Protein AF-G5JDH3-F1 (afdb_monomer)

Secondary structure (DSSP, 8-state):
-HHHHHHHH-TT--HHHHHHHHHHHTT-SS-S--S----HHHHHHHH-TT-HHHHHH-GGGTT--GGGGG-GGG--HHHHHHTT--BTTTBPPPSS-HHHHHHHHHHHHHHH--

Structure (mmCIF, N/CA/C/O backbone):
data_AF-G5JDH3-F1
#
_entry.id   AF-G5JDH3-F1
#
loop_
_atom_site.group_PDB
_atom_site.id
_atom_site.type_symbol
_atom_site.label_atom_id
_atom_site.label_alt_id
_atom_site.label_comp_id
_atom_site.label_asym_id
_atom_site.label_entity_id
_atom_site.label_seq_id
_atom_site.pdbx_PDB_ins_code
_atom_site.Cartn_x
_atom_site.Cartn_y
_atom_site.Cartn_z
_atom_site.occupancy
_atom_site.B_iso_or_equiv
_atom_site.auth_seq_id
_atom_site.auth_comp_id
_atom_site.auth_asym_id
_atom_site.auth_atom_id
_atom_site.pdbx_PDB_model_num
ATOM 1 N N . MET A 1 1 ? 0.335 -8.032 -15.984 1.00 94.44 1 MET A N 1
ATOM 2 C CA . MET A 1 1 ? -0.549 -8.143 -14.793 1.00 94.44 1 MET A CA 1
ATOM 3 C C . MET A 1 1 ? -0.992 -6.792 -14.225 1.00 94.44 1 MET A C 1
ATOM 5 O O . MET A 1 1 ? -2.121 -6.415 -14.478 1.00 94.44 1 MET A O 1
ATOM 9 N N . GLY A 1 2 ? -0.169 -6.051 -13.462 1.00 97.31 2 GLY A N 1
ATOM 10 C CA . GLY A 1 2 ? -0.617 -4.785 -12.840 1.00 97.31 2 GLY A CA 1
ATOM 11 C C . GLY A 1 2 ? -1.018 -3.706 -13.856 1.00 97.31 2 GLY A C 1
ATOM 12 O O . GLY A 1 2 ? -2.108 -3.147 -13.763 1.00 97.31 2 GLY A O 1
ATOM 13 N N . ALA A 1 3 ? -0.174 -3.493 -14.871 1.00 97.62 3 ALA A N 1
ATOM 14 C CA . ALA A 1 3 ? -0.443 -2.564 -15.971 1.00 97.62 3 ALA A CA 1
ATOM 15 C C . ALA A 1 3 ? -1.707 -2.921 -16.770 1.00 97.62 3 ALA A C 1
ATOM 17 O O . ALA A 1 3 ? -2.523 -2.042 -17.027 1.00 97.62 3 ALA A O 1
ATOM 18 N N . GLU A 1 4 ? -1.898 -4.202 -17.092 1.00 98.25 4 GLU A N 1
ATOM 19 C CA . GLU A 1 4 ? -3.091 -4.713 -17.789 1.00 98.25 4 GLU A CA 1
ATOM 20 C C . GLU A 1 4 ? -4.373 -4.542 -16.960 1.00 98.25 4 GLU A C 1
ATOM 22 O O . GLU A 1 4 ? -5.431 -4.231 -17.498 1.00 98.25 4 GLU A O 1
ATOM 27 N N . TRP A 1 5 ? -4.298 -4.717 -15.636 1.00 98.50 5 TRP A N 1
ATOM 28 C CA . TRP A 1 5 ? -5.455 -4.491 -14.769 1.00 98.50 5 TRP A CA 1
ATOM 29 C C . TRP A 1 5 ? -5.896 -3.026 -14.807 1.00 98.50 5 TRP A C 1
ATOM 31 O O . TRP A 1 5 ? -7.086 -2.739 -14.927 1.00 98.50 5 TRP A O 1
ATOM 41 N N . PHE A 1 6 ? -4.933 -2.102 -14.767 1.00 98.38 6 PHE A N 1
ATOM 42 C CA . PHE A 1 6 ? -5.196 -0.669 -14.895 1.00 98.38 6 PHE A CA 1
ATOM 43 C C . PHE A 1 6 ? -5.769 -0.331 -16.273 1.00 98.38 6 PHE A C 1
ATOM 45 O O . PHE A 1 6 ? -6.758 0.386 -16.348 1.00 98.38 6 PHE A O 1
ATOM 52 N N . GLU A 1 7 ? -5.227 -0.919 -17.340 1.00 98.12 7 GLU A N 1
ATOM 53 C CA . GLU A 1 7 ? -5.778 -0.806 -18.696 1.00 98.12 7 GLU A CA 1
ATOM 54 C C . GLU A 1 7 ? -7.245 -1.241 -18.791 1.00 98.12 7 GLU A C 1
ATOM 56 O O . GLU A 1 7 ? -8.026 -0.614 -19.498 1.00 98.12 7 GLU A O 1
ATOM 61 N N . SER A 1 8 ? -7.648 -2.267 -18.039 1.00 98.19 8 SER A N 1
ATOM 62 C CA . SER A 1 8 ? -9.027 -2.766 -18.076 1.00 98.19 8 SER A CA 1
ATOM 63 C C . SER A 1 8 ? -10.047 -1.933 -17.287 1.00 98.19 8 SER A C 1
ATOM 65 O O . SER A 1 8 ? -11.243 -2.042 -17.554 1.00 98.19 8 SER A O 1
ATOM 67 N N . LEU A 1 9 ? -9.608 -1.144 -16.297 1.00 98.38 9 LEU A N 1
ATOM 68 C CA . LEU A 1 9 ? -10.506 -0.496 -15.328 1.00 98.38 9 LEU A CA 1
ATOM 69 C C . LEU A 1 9 ? -10.430 1.029 -15.297 1.00 98.38 9 LEU A C 1
ATOM 71 O O . LEU A 1 9 ? -11.387 1.667 -14.854 1.00 98.38 9 LEU A O 1
ATOM 75 N N . LEU A 1 10 ? -9.303 1.619 -15.688 1.00 98.31 10 LEU A N 1
ATOM 76 C CA . LEU A 1 10 ? -9.137 3.064 -15.639 1.00 98.31 10 LEU A CA 1
ATOM 77 C C . LEU A 1 10 ? -9.948 3.734 -16.747 1.00 98.31 10 LEU A C 1
ATOM 79 O O . LEU A 1 10 ? -9.745 3.478 -17.931 1.00 98.31 10 LEU A O 1
ATOM 83 N N . ILE A 1 11 ? -10.834 4.649 -16.352 1.00 98.44 11 ILE A N 1
ATOM 84 C CA . ILE A 1 11 ? -11.572 5.499 -17.296 1.00 98.44 11 ILE A CA 1
ATOM 85 C C . ILE A 1 11 ? -10.643 6.460 -18.055 1.00 98.44 11 ILE A C 1
ATOM 87 O O . ILE A 1 11 ? -10.968 6.898 -19.153 1.00 98.44 11 ILE A O 1
ATOM 91 N N . ASP A 1 12 ? -9.490 6.777 -17.468 1.00 98.31 12 ASP A N 1
ATOM 92 C CA . ASP A 1 12 ? -8.450 7.659 -17.994 1.00 98.31 12 ASP A CA 1
ATOM 93 C C . ASP A 1 12 ? -7.249 6.883 -18.553 1.00 98.31 12 ASP A C 1
ATOM 95 O O . ASP A 1 12 ? -6.148 7.428 -18.644 1.00 98.31 12 ASP A O 1
ATOM 99 N N . TYR A 1 13 ? -7.440 5.612 -18.928 1.00 98.31 13 TYR A N 1
ATOM 100 C CA . TYR A 1 13 ? -6.371 4.817 -19.517 1.00 98.31 13 TYR A CA 1
ATOM 101 C C . TYR A 1 13 ? -5.769 5.508 -20.748 1.00 98.31 13 TYR A C 1
ATOM 103 O O . TYR A 1 13 ? -6.432 5.752 -21.756 1.00 98.31 13 TYR A O 1
ATOM 111 N N . ASP A 1 14 ? -4.463 5.738 -20.662 1.00 98.50 14 ASP A N 1
ATOM 112 C CA . ASP A 1 14 ? -3.596 6.094 -21.772 1.00 98.50 14 ASP A CA 1
ATOM 113 C C . ASP A 1 14 ? -2.422 5.111 -21.795 1.00 98.50 14 ASP A C 1
ATOM 115 O O . ASP A 1 14 ? -1.747 4.904 -20.782 1.00 98.50 14 ASP A O 1
ATOM 119 N N . VAL A 1 15 ? -2.173 4.496 -22.953 1.00 98.06 15 VAL A N 1
ATOM 120 C CA . VAL A 1 15 ? -1.176 3.425 -23.106 1.00 98.06 15 VAL A CA 1
ATOM 121 C C . VAL A 1 15 ? 0.224 3.877 -22.683 1.00 98.06 15 VAL A C 1
ATOM 123 O O . VAL A 1 15 ? 0.908 3.178 -21.932 1.00 98.06 15 VAL A O 1
ATOM 126 N N . CYS A 1 16 ? 0.643 5.071 -23.101 1.00 97.88 16 CYS A N 1
ATOM 127 C CA . CYS A 1 16 ? 1.977 5.592 -22.825 1.00 97.88 16 CYS A CA 1
ATOM 128 C C . CYS A 1 16 ? 2.131 5.944 -21.344 1.00 97.88 16 CYS A C 1
ATOM 130 O O . CYS A 1 16 ? 3.118 5.571 -20.708 1.00 97.88 16 CYS A O 1
ATOM 132 N N . SER A 1 17 ? 1.134 6.622 -20.783 1.00 97.56 17 SER A N 1
ATOM 133 C CA . SER A 1 17 ? 1.120 7.059 -19.392 1.00 97.56 17 SER A CA 1
ATOM 134 C C . SER A 1 17 ? 1.042 5.870 -18.436 1.00 97.56 17 SER A C 1
ATOM 136 O O . SER A 1 17 ? 1.787 5.830 -17.457 1.00 97.56 17 SER A O 1
ATOM 138 N N . ASN A 1 18 ? 0.204 4.869 -18.719 1.00 97.94 18 ASN A N 1
ATOM 139 C CA . ASN A 1 18 ? 0.078 3.676 -17.887 1.00 97.94 18 ASN A CA 1
ATOM 140 C C . ASN A 1 18 ? 1.377 2.859 -17.905 1.00 97.94 18 ASN A C 1
ATOM 142 O O . ASN A 1 18 ? 2.045 2.731 -16.877 1.00 97.94 18 ASN A O 1
ATOM 146 N N . TYR A 1 19 ? 1.790 2.350 -19.069 1.00 97.00 19 TYR A N 1
ATOM 147 C CA . TYR A 1 19 ? 2.961 1.472 -19.149 1.00 97.00 19 TYR A CA 1
ATOM 148 C C . TYR A 1 19 ? 4.267 2.206 -18.812 1.00 97.00 19 TYR A C 1
ATOM 150 O O . TYR A 1 19 ? 5.152 1.623 -18.184 1.00 97.00 19 TYR A O 1
ATOM 158 N N . GLY A 1 20 ? 4.371 3.501 -19.132 1.00 95.50 20 GLY A N 1
ATOM 159 C CA . GLY A 1 20 ? 5.490 4.347 -18.716 1.00 95.50 20 GLY A CA 1
ATOM 160 C C . GLY A 1 20 ? 5.621 4.450 -17.192 1.00 95.50 20 GLY A C 1
ATOM 161 O O . GLY A 1 20 ? 6.699 4.193 -16.652 1.00 95.50 20 GLY A O 1
ATOM 162 N N . ASN A 1 21 ? 4.528 4.747 -16.479 1.00 95.19 21 ASN A N 1
ATOM 163 C CA . ASN A 1 21 ? 4.534 4.828 -15.012 1.00 95.19 21 ASN A CA 1
ATOM 164 C C . ASN A 1 21 ? 4.750 3.465 -14.334 1.00 95.19 21 ASN A C 1
ATOM 166 O O . ASN A 1 21 ? 5.388 3.393 -13.278 1.00 95.19 21 ASN A O 1
ATOM 170 N N . TRP A 1 22 ? 4.262 2.375 -14.932 1.00 95.94 22 TRP A N 1
ATOM 171 C CA . TRP A 1 22 ? 4.532 1.022 -14.440 1.00 95.94 22 TRP A CA 1
ATOM 172 C C . TRP A 1 22 ? 6.011 0.641 -14.584 1.00 95.94 22 TRP A C 1
ATOM 174 O O . TRP A 1 22 ? 6.585 0.127 -13.625 1.00 95.94 22 TRP A O 1
ATOM 184 N N . ASN A 1 23 ? 6.658 0.969 -15.710 1.00 94.12 23 ASN A N 1
ATOM 185 C CA . ASN A 1 23 ? 8.105 0.776 -15.885 1.00 94.12 23 ASN A CA 1
ATOM 186 C C . ASN A 1 23 ? 8.914 1.602 -14.879 1.00 94.12 23 ASN A C 1
ATOM 188 O O . ASN A 1 23 ? 9.851 1.091 -14.263 1.00 94.12 23 ASN A O 1
ATOM 192 N N . TYR A 1 24 ? 8.513 2.860 -14.673 1.00 91.62 24 TYR A N 1
ATOM 193 C CA . TYR A 1 24 ? 9.111 3.746 -13.677 1.00 91.62 24 TYR A CA 1
ATOM 194 C C . TYR A 1 24 ? 9.032 3.152 -12.261 1.00 91.62 24 TYR A C 1
ATOM 196 O O . TYR A 1 24 ? 10.021 3.091 -11.537 1.00 91.62 24 TYR A O 1
ATOM 204 N N . THR A 1 25 ? 7.856 2.657 -11.873 1.00 92.50 25 THR A N 1
ATOM 205 C CA . THR A 1 25 ? 7.613 2.103 -10.532 1.00 92.50 25 THR A CA 1
ATOM 206 C C . THR A 1 25 ? 8.315 0.761 -10.312 1.00 92.50 25 THR A C 1
ATOM 208 O O . THR A 1 25 ? 8.750 0.474 -9.199 1.00 92.50 25 THR A O 1
ATOM 211 N N . ALA A 1 26 ? 8.448 -0.057 -11.357 1.00 91.81 26 ALA A N 1
ATOM 212 C CA . ALA A 1 26 ? 9.146 -1.340 -11.301 1.00 91.81 26 ALA A CA 1
ATOM 213 C C . ALA A 1 26 ? 10.684 -1.209 -11.305 1.00 91.81 26 ALA A C 1
ATOM 215 O O . ALA A 1 26 ? 11.372 -2.219 -11.165 1.00 91.81 26 ALA A O 1
ATOM 216 N N . GLY A 1 27 ? 11.225 0.007 -11.458 1.00 88.94 27 GLY A N 1
ATOM 217 C CA . GLY A 1 27 ? 12.670 0.251 -11.516 1.00 88.94 27 GLY A CA 1
ATOM 218 C C . GLY A 1 27 ? 13.326 -0.249 -12.806 1.00 88.94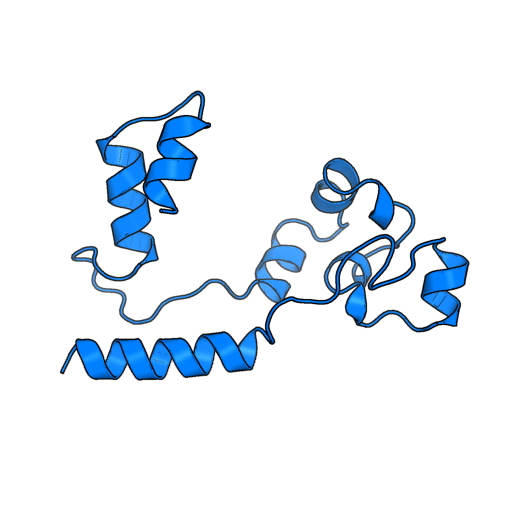 27 GLY A C 1
ATOM 219 O O . GLY A 1 27 ? 14.517 -0.535 -12.817 1.00 88.94 27 GLY A O 1
ATOM 220 N N . VAL A 1 28 ? 12.544 -0.398 -13.882 1.00 88.56 28 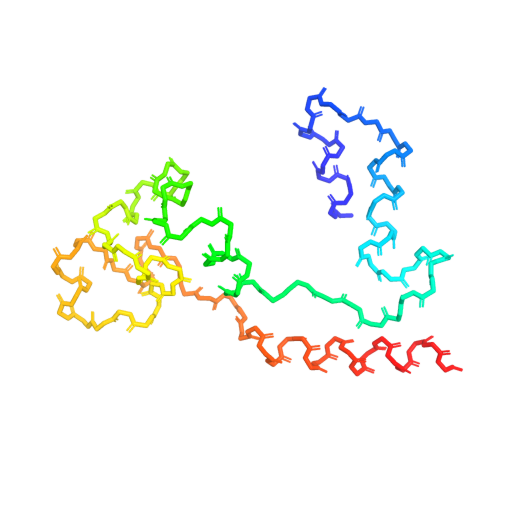VAL A N 1
ATOM 221 C CA . VAL A 1 28 ? 13.026 -0.779 -15.226 1.00 88.56 28 VAL A CA 1
ATOM 222 C C . VAL A 1 28 ? 12.881 0.362 -16.238 1.00 88.56 28 VAL A C 1
ATOM 224 O O . VAL A 1 28 ? 13.225 0.215 -17.409 1.00 88.56 28 VAL A O 1
ATOM 227 N N . GLY A 1 29 ? 12.364 1.512 -15.797 1.00 82.00 29 GLY A N 1
ATOM 228 C CA . GLY A 1 29 ? 12.497 2.769 -16.519 1.00 82.00 29 GLY A CA 1
ATOM 229 C C . GLY A 1 29 ? 13.951 3.234 -16.480 1.00 82.00 29 GLY A C 1
ATOM 230 O O . GLY A 1 29 ? 14.651 3.000 -15.502 1.00 82.00 29 GLY A O 1
ATOM 231 N N . ASN A 1 30 ? 14.417 3.899 -17.536 1.00 79.31 30 ASN A N 1
ATOM 232 C CA . ASN A 1 30 ? 15.776 4.445 -17.606 1.00 79.31 30 ASN A CA 1
ATOM 233 C C . ASN A 1 30 ? 15.927 5.712 -16.731 1.00 79.31 30 ASN A C 1
ATOM 235 O O . ASN A 1 30 ? 16.344 6.766 -17.211 1.00 79.31 30 ASN A O 1
ATOM 239 N N . ASP A 1 31 ? 15.493 5.645 -15.471 1.00 75.12 31 ASP A N 1
ATOM 240 C CA . ASP A 1 31 ? 15.627 6.714 -14.493 1.00 75.12 31 ASP A CA 1
ATOM 241 C C . ASP A 1 31 ? 16.811 6.440 -13.553 1.00 75.12 31 ASP A C 1
ATOM 243 O O . ASP A 1 31 ? 17.219 5.310 -13.310 1.00 75.12 31 ASP A O 1
ATOM 247 N N . ALA A 1 32 ? 17.423 7.503 -13.031 1.00 68.50 32 ALA A N 1
ATOM 248 C CA . ALA A 1 32 ? 18.634 7.394 -12.212 1.00 68.50 32 ALA A CA 1
ATOM 249 C C . ALA A 1 32 ? 18.376 6.845 -10.792 1.00 68.50 32 ALA A C 1
ATOM 251 O O . ALA A 1 32 ? 19.244 6.936 -9.920 1.00 68.50 32 ALA A O 1
ATOM 252 N N . ARG A 1 33 ? 17.166 6.353 -10.505 1.00 72.75 33 ARG A N 1
ATOM 253 C CA . ARG A 1 33 ? 16.769 5.909 -9.170 1.00 72.75 33 ARG A CA 1
ATOM 254 C C . ARG A 1 33 ? 16.824 4.385 -9.163 1.00 72.75 33 ARG A C 1
ATOM 256 O O . ARG A 1 33 ? 16.115 3.737 -9.908 1.00 72.75 33 ARG A O 1
ATOM 263 N N . GLY A 1 34 ? 17.704 3.826 -8.331 1.00 83.81 34 GLY A N 1
ATOM 264 C CA . GLY A 1 34 ? 17.843 2.376 -8.172 1.00 83.81 34 GLY A CA 1
ATOM 265 C C . GLY A 1 34 ? 16.641 1.749 -7.456 1.00 83.81 34 GLY A C 1
ATOM 266 O O . GLY A 1 34 ? 15.488 2.062 -7.732 1.00 83.81 34 GLY A O 1
ATOM 267 N N . PHE A 1 35 ? 16.889 0.887 -6.469 1.00 88.25 35 PHE A N 1
ATOM 268 C CA . PHE A 1 35 ? 15.798 0.248 -5.734 1.00 88.25 35 PHE A CA 1
ATOM 269 C C . PHE A 1 35 ? 15.015 1.260 -4.878 1.00 88.25 35 PHE A C 1
ATOM 271 O O . PHE A 1 35 ? 15.430 1.638 -3.780 1.00 88.25 35 PHE A O 1
ATOM 278 N N . ARG A 1 36 ? 13.858 1.700 -5.378 1.00 91.00 36 ARG A N 1
ATOM 279 C CA . ARG A 1 36 ? 12.940 2.602 -4.680 1.00 91.00 36 ARG A CA 1
ATOM 280 C C . ARG A 1 36 ? 11.614 1.901 -4.426 1.00 91.00 36 ARG A C 1
ATOM 282 O O . ARG A 1 36 ? 11.072 1.228 -5.290 1.00 91.00 36 ARG A O 1
ATOM 289 N N . TYR A 1 37 ? 11.058 2.122 -3.243 1.00 93.44 37 TYR A N 1
ATOM 290 C CA . TYR A 1 37 ? 9.740 1.626 -2.867 1.00 93.44 37 TYR A CA 1
ATOM 291 C C . TYR A 1 37 ? 9.005 2.664 -2.020 1.00 93.44 37 TYR A C 1
ATOM 293 O O . TYR A 1 37 ? 9.607 3.563 -1.424 1.00 93.44 37 TYR A O 1
ATOM 301 N N . PHE A 1 38 ? 7.685 2.531 -1.943 1.00 94.62 38 PHE A N 1
ATOM 302 C CA . PHE A 1 38 ? 6.863 3.328 -1.044 1.00 94.62 38 PHE A CA 1
ATOM 303 C C . PHE A 1 38 ? 6.765 2.642 0.318 1.00 94.62 38 PHE A C 1
ATOM 305 O O . PHE A 1 38 ? 6.363 1.485 0.419 1.00 94.62 38 PHE A O 1
ATOM 312 N N . ASN A 1 39 ? 7.109 3.359 1.390 1.00 95.62 39 ASN A N 1
ATOM 313 C CA . ASN A 1 39 ? 6.842 2.898 2.750 1.00 95.62 39 ASN A CA 1
ATOM 314 C C . ASN A 1 39 ? 5.340 3.038 3.043 1.00 95.62 39 ASN A C 1
ATOM 316 O O . ASN A 1 39 ? 4.883 4.134 3.368 1.00 95.62 39 ASN A O 1
ATOM 320 N N . ILE A 1 40 ? 4.585 1.941 2.906 1.00 96.00 40 ILE A N 1
ATOM 321 C CA . ILE A 1 40 ? 3.113 1.955 2.959 1.00 96.00 40 ILE A CA 1
ATOM 322 C C . ILE A 1 40 ? 2.577 2.531 4.285 1.00 96.00 40 ILE A C 1
ATOM 324 O O . ILE A 1 40 ? 1.776 3.466 4.220 1.00 96.00 40 ILE A O 1
ATOM 328 N N . PRO A 1 41 ? 3.038 2.097 5.482 1.00 93.12 41 PRO A N 1
ATOM 329 C CA . PRO A 1 41 ? 2.588 2.704 6.738 1.00 93.12 41 PRO A CA 1
ATOM 330 C C . PRO A 1 41 ? 2.888 4.202 6.849 1.00 93.12 41 PRO A C 1
ATOM 332 O O . PRO A 1 41 ? 2.066 4.954 7.370 1.00 93.12 41 PRO A O 1
ATOM 335 N N . LYS A 1 42 ? 4.059 4.647 6.372 1.00 95.62 42 LYS A N 1
ATOM 336 C CA . LYS A 1 42 ? 4.429 6.068 6.401 1.00 95.62 42 LYS A CA 1
ATOM 337 C C . LYS A 1 42 ? 3.544 6.889 5.464 1.00 95.62 42 LYS A C 1
ATOM 339 O O . LYS A 1 42 ? 2.966 7.873 5.899 1.00 95.62 42 LYS A O 1
ATOM 344 N N . GLN A 1 43 ? 3.400 6.456 4.214 1.00 97.31 43 GLN A N 1
ATOM 345 C CA . GLN A 1 43 ? 2.572 7.127 3.209 1.00 97.31 43 GLN A CA 1
ATOM 346 C C . GLN A 1 43 ? 1.120 7.245 3.679 1.00 97.31 43 GLN A C 1
ATOM 348 O O . GLN A 1 43 ? 0.526 8.312 3.591 1.00 97.31 43 GLN A O 1
ATOM 353 N N . SER A 1 44 ? 0.573 6.177 4.261 1.00 96.75 44 SER A N 1
ATOM 354 C CA . SER A 1 44 ? -0.791 6.188 4.786 1.00 96.75 44 SER A CA 1
ATOM 355 C C . SER A 1 44 ? -0.995 7.266 5.861 1.00 96.75 44 SER A C 1
ATOM 357 O O . SER A 1 44 ? -1.989 7.984 5.822 1.00 96.75 44 SER A O 1
ATOM 359 N N . LYS A 1 45 ? -0.026 7.445 6.769 1.00 95.69 45 LYS A N 1
ATOM 360 C CA . LYS A 1 45 ? -0.073 8.484 7.813 1.00 95.69 45 LYS A CA 1
ATOM 361 C C . LYS A 1 45 ? 0.178 9.892 7.270 1.00 95.69 45 LYS A C 1
ATOM 363 O O . LYS A 1 45 ? -0.437 10.836 7.751 1.00 95.69 45 LYS A O 1
ATOM 368 N N . ASP A 1 46 ? 1.084 10.029 6.305 1.00 96.75 46 ASP A N 1
ATOM 369 C CA . ASP A 1 46 ? 1.457 11.324 5.730 1.00 96.75 46 ASP A CA 1
ATOM 370 C C . ASP A 1 46 ? 0.321 11.897 4.858 1.00 96.75 46 ASP A C 1
ATOM 372 O O . ASP A 1 46 ? 0.030 13.089 4.940 1.00 96.75 46 ASP A O 1
ATOM 376 N N . TYR A 1 47 ? -0.341 11.056 4.052 1.00 97.31 47 TYR A N 1
ATOM 377 C CA . TYR A 1 47 ? -1.360 11.486 3.083 1.00 97.31 47 TYR A CA 1
ATOM 378 C C . TYR A 1 47 ? -2.808 11.336 3.569 1.00 97.31 47 TYR A C 1
ATOM 380 O O . TYR A 1 47 ? -3.696 11.972 3.007 1.00 97.31 47 TYR A O 1
ATOM 388 N N . ASP A 1 48 ? -3.063 10.548 4.616 1.00 96.75 48 ASP A N 1
ATOM 389 C CA . ASP A 1 48 ? -4.391 10.413 5.228 1.00 96.75 48 ASP A CA 1
ATOM 390 C C . ASP A 1 48 ? -4.314 10.417 6.769 1.00 96.75 48 ASP A C 1
ATOM 392 O O . ASP A 1 48 ? -4.745 9.473 7.419 1.00 96.75 48 ASP A O 1
ATOM 396 N N . PRO A 1 49 ? -3.798 11.475 7.420 1.00 94.75 49 PRO A N 1
ATOM 397 C CA . PRO A 1 49 ? -3.499 11.467 8.862 1.00 94.75 49 PRO A CA 1
ATOM 398 C C . PRO A 1 49 ? -4.704 11.196 9.782 1.00 94.75 49 PRO A C 1
ATOM 400 O O . PRO A 1 49 ? -4.530 10.860 10.957 1.00 94.75 49 PRO A O 1
ATOM 403 N N . LYS A 1 50 ? -5.930 11.384 9.278 1.00 94.06 50 LYS A N 1
ATOM 404 C CA . LYS A 1 50 ? -7.188 11.136 10.002 1.00 94.06 50 LYS A CA 1
ATOM 405 C C . LYS A 1 50 ? -7.855 9.807 9.621 1.00 94.06 50 LYS A C 1
ATOM 407 O O . LYS A 1 50 ? -8.816 9.406 10.287 1.00 94.06 50 LYS A O 1
ATOM 412 N N . GLY A 1 51 ? -7.350 9.129 8.592 1.00 96.12 51 GLY A N 1
ATOM 413 C CA . GLY A 1 51 ? -7.929 7.905 8.054 1.00 96.12 51 GLY A CA 1
ATOM 414 C C . GLY A 1 51 ? -9.223 8.118 7.274 1.00 96.12 51 GLY A C 1
ATOM 415 O O . GLY A 1 51 ? -9.983 7.170 7.127 1.00 96.12 51 GLY A O 1
ATOM 416 N N . GLU A 1 52 ? -9.553 9.338 6.853 1.00 96.19 52 GLU A N 1
ATOM 417 C CA . GLU A 1 52 ? -10.856 9.624 6.238 1.00 96.19 52 GLU A CA 1
ATOM 418 C C . GLU A 1 52 ? -10.985 8.962 4.866 1.00 96.19 52 GLU A C 1
ATOM 420 O O . GLU A 1 52 ? -12.043 8.417 4.551 1.00 96.19 52 GLU A O 1
ATOM 425 N N . TYR A 1 53 ? -9.897 8.924 4.089 1.00 97.19 53 TYR A N 1
ATOM 426 C CA . TYR A 1 53 ? -9.876 8.200 2.820 1.00 97.19 53 TYR A CA 1
ATOM 427 C C . TYR A 1 53 ? -10.061 6.697 3.050 1.00 97.19 53 TYR A C 1
ATOM 429 O O . TYR A 1 53 ? -10.872 6.057 2.381 1.00 97.19 53 TYR A O 1
ATOM 437 N N . ILE A 1 54 ? -9.372 6.138 4.051 1.00 97.38 54 ILE A N 1
ATOM 438 C CA . ILE A 1 54 ? -9.525 4.725 4.414 1.00 97.38 54 ILE A CA 1
ATOM 439 C C . ILE A 1 54 ? -10.962 4.418 4.845 1.00 97.38 54 ILE A C 1
ATOM 441 O O . ILE A 1 54 ? -11.548 3.463 4.348 1.00 97.38 54 ILE A O 1
ATOM 445 N N . LYS A 1 55 ? -11.566 5.224 5.726 1.00 96.38 55 LYS A N 1
ATOM 446 C CA . LYS A 1 55 ? -12.952 5.009 6.188 1.00 96.38 55 LYS A CA 1
ATOM 447 C C . LYS A 1 55 ? -13.977 5.136 5.068 1.00 96.38 55 LYS A C 1
ATOM 449 O O . LYS A 1 55 ? -15.040 4.524 5.157 1.00 96.38 55 LYS A O 1
ATOM 454 N N . HIS A 1 56 ? -13.693 5.967 4.067 1.00 97.19 56 HIS A N 1
ATOM 455 C CA . HIS A 1 56 ? -14.563 6.139 2.914 1.00 97.19 56 HIS A CA 1
ATOM 456 C C . HIS A 1 56 ? -14.620 4.862 2.068 1.00 97.19 56 HIS A C 1
ATOM 458 O O . HIS A 1 56 ? -15.710 4.406 1.732 1.00 97.19 56 HIS A O 1
ATOM 464 N N . TRP A 1 57 ? -13.460 4.267 1.773 1.00 98.12 57 TRP A N 1
ATOM 465 C CA . TRP A 1 57 ? -13.362 3.092 0.901 1.00 98.12 57 TRP A CA 1
ATOM 466 C C . TRP A 1 57 ? -13.492 1.747 1.626 1.00 98.12 57 TRP A C 1
ATOM 468 O O . TRP A 1 57 ? -13.881 0.767 0.999 1.00 98.12 57 TRP A O 1
ATOM 478 N N . LEU A 1 58 ? -13.193 1.693 2.927 1.00 97.25 58 LEU A N 1
ATOM 479 C CA . LEU A 1 58 ? -13.247 0.493 3.770 1.00 97.25 58 LEU A CA 1
ATOM 480 C C . LEU A 1 58 ? -14.218 0.725 4.944 1.00 97.25 58 LEU A C 1
ATOM 482 O O . LEU A 1 5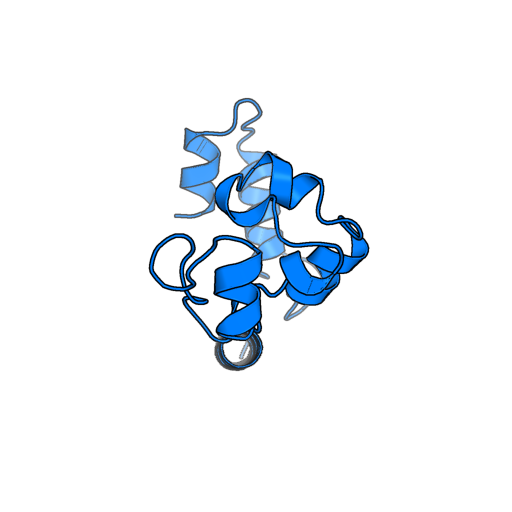8 ? -13.787 1.003 6.074 1.00 97.25 58 LEU A O 1
ATOM 486 N N . PRO A 1 59 ? -15.542 0.669 4.703 1.00 95.81 59 PRO A N 1
ATOM 487 C CA . PRO A 1 59 ? -16.552 1.007 5.706 1.00 95.81 59 PRO A CA 1
ATOM 488 C C . PRO A 1 59 ? -16.513 0.106 6.950 1.00 95.81 59 PRO A C 1
ATOM 490 O O . PRO A 1 59 ? -16.880 0.549 8.039 1.00 95.81 59 PRO A O 1
ATOM 493 N N . GLU A 1 60 ? -16.017 -1.126 6.838 1.00 96.06 60 GLU A N 1
ATOM 494 C CA . GLU A 1 60 ? -15.795 -2.044 7.958 1.00 96.06 60 GLU A CA 1
ATOM 495 C C . GLU A 1 60 ? -14.761 -1.529 8.975 1.00 96.06 60 GLU A C 1
ATOM 497 O O . GLU A 1 60 ? -14.758 -1.960 10.128 1.00 96.06 60 GLU A O 1
ATOM 502 N N . LEU A 1 61 ? -13.908 -0.576 8.582 1.00 97.00 61 LEU A N 1
ATOM 503 C CA . LEU A 1 61 ? -12.901 0.052 9.443 1.00 97.00 61 LEU A CA 1
ATOM 504 C C . LEU A 1 61 ? -13.356 1.399 10.024 1.00 97.00 61 LEU A C 1
ATOM 506 O O . LEU A 1 61 ? -12.621 2.017 10.796 1.00 97.00 61 LEU A O 1
ATOM 510 N N . LYS A 1 62 ? -14.570 1.861 9.693 1.00 96.19 62 LYS A N 1
ATOM 511 C CA . LYS A 1 62 ? -15.054 3.221 9.991 1.00 96.19 62 LYS A CA 1
ATOM 512 C C . LYS A 1 62 ? -15.015 3.600 11.473 1.00 96.19 62 LYS A C 1
ATOM 514 O O . LYS A 1 62 ? -14.801 4.764 11.810 1.00 96.19 62 LYS A O 1
ATOM 519 N N . MET A 1 63 ? -15.212 2.620 12.352 1.00 95.62 63 MET A N 1
ATOM 520 C CA . MET A 1 63 ? -15.254 2.815 13.804 1.00 95.62 63 MET A CA 1
ATOM 521 C C . MET A 1 63 ? -13.868 2.940 14.449 1.00 95.62 63 MET A C 1
ATOM 523 O O . MET A 1 63 ? -13.784 3.287 15.627 1.00 95.62 63 MET A O 1
ATOM 527 N N . ILE A 1 64 ? -12.786 2.668 13.711 1.00 95.69 64 ILE A N 1
ATOM 528 C CA . ILE A 1 64 ? -11.422 2.753 14.234 1.00 95.69 64 ILE A CA 1
ATOM 529 C C . ILE A 1 64 ? -10.983 4.229 14.260 1.00 95.69 64 ILE A C 1
ATOM 531 O O . ILE A 1 64 ? -10.949 4.887 13.216 1.00 95.69 64 ILE A O 1
ATOM 535 N N . PRO A 1 65 ? -10.624 4.782 15.433 1.00 91.00 65 PRO A N 1
ATOM 536 C CA . PRO A 1 65 ? -10.271 6.187 15.554 1.00 91.00 65 PRO A CA 1
ATOM 537 C C . PRO A 1 65 ? -8.798 6.467 15.230 1.00 91.00 65 PRO A C 1
ATOM 539 O O . PRO A 1 65 ? -7.893 5.702 15.584 1.00 91.00 65 PRO A O 1
ATOM 542 N N . GLY A 1 66 ? -8.566 7.654 14.663 1.00 84.88 66 GLY A N 1
ATOM 543 C CA . GLY A 1 66 ? -7.248 8.276 14.537 1.00 84.88 66 GLY A CA 1
ATOM 544 C C . GLY A 1 66 ? -6.221 7.400 13.824 1.00 84.88 66 GLY A C 1
ATOM 545 O O . GLY A 1 66 ? -6.538 6.684 12.883 1.00 84.88 66 GLY A O 1
ATOM 546 N N . GLN A 1 67 ? -4.980 7.427 14.310 1.00 87.19 67 GLN A N 1
ATOM 547 C CA . GLN A 1 67 ? -3.854 6.768 13.642 1.00 87.19 67 GLN A CA 1
ATOM 548 C C . GLN A 1 67 ? -3.908 5.229 13.660 1.00 87.19 67 GLN A C 1
ATOM 550 O O . GLN A 1 67 ? -3.138 4.586 12.945 1.00 87.19 67 GLN A O 1
ATOM 555 N N . LYS A 1 68 ? -4.787 4.614 14.466 1.00 94.00 68 LYS A N 1
ATOM 556 C CA . LYS A 1 68 ? -4.875 3.145 14.577 1.00 94.00 68 LYS A CA 1
ATOM 557 C C . LYS A 1 68 ? -5.430 2.493 13.314 1.00 94.00 68 LYS A C 1
ATOM 559 O O . LYS A 1 68 ? -5.129 1.334 13.047 1.00 94.00 68 LYS A O 1
ATOM 564 N N . ILE A 1 69 ? -6.189 3.245 12.520 1.00 96.19 69 ILE A N 1
ATOM 565 C CA . ILE A 1 69 ? -6.776 2.767 11.267 1.00 96.19 69 ILE A CA 1
ATOM 566 C C . ILE A 1 69 ? -5.729 2.413 10.203 1.00 96.19 69 ILE A C 1
ATOM 568 O O . ILE A 1 69 ? -6.005 1.603 9.326 1.00 96.19 69 ILE A O 1
ATOM 572 N N . HIS A 1 70 ? -4.512 2.954 10.305 1.00 96.50 70 HIS A N 1
ATOM 573 C CA . HIS A 1 70 ? -3.420 2.645 9.378 1.00 96.50 70 HIS A CA 1
ATOM 574 C C . HIS A 1 70 ? -2.771 1.282 9.643 1.00 96.50 70 HIS A C 1
ATOM 576 O O . HIS A 1 70 ? -2.065 0.760 8.784 1.00 96.50 70 HIS A O 1
ATOM 582 N N . GLU A 1 71 ? -2.972 0.713 10.836 1.00 95.94 71 GLU A N 1
ATOM 583 C CA . GLU A 1 71 ? -2.387 -0.569 11.243 1.00 95.94 71 GLU A CA 1
ATOM 584 C C . GLU A 1 71 ? -3.404 -1.407 12.050 1.00 95.94 71 GLU A C 1
ATOM 586 O O . GLU A 1 71 ? -3.131 -1.779 13.197 1.00 95.94 71 GLU A O 1
ATOM 591 N N . PRO A 1 72 ? -4.584 -1.738 11.482 1.00 95.81 72 PRO A N 1
ATOM 592 C CA . PRO A 1 72 ? -5.689 -2.367 12.212 1.00 95.81 72 PRO A CA 1
ATOM 593 C C . PRO A 1 72 ? -5.336 -3.765 12.745 1.00 95.81 72 PRO A C 1
ATOM 595 O O . P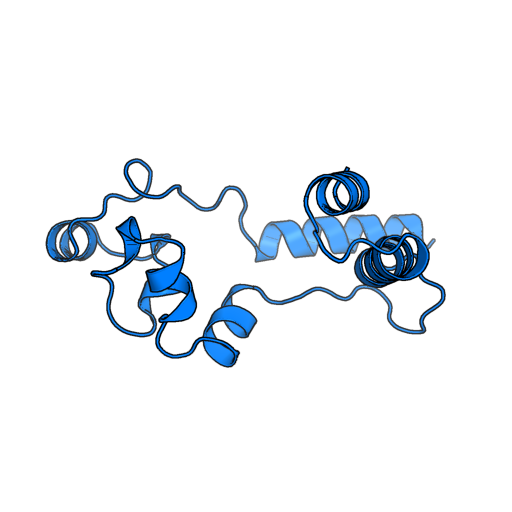RO A 1 72 ? -5.895 -4.218 13.738 1.00 95.81 72 PRO A O 1
ATOM 598 N N . TRP A 1 73 ? -4.351 -4.442 12.150 1.00 95.31 73 TRP A N 1
ATOM 599 C CA . TRP A 1 73 ? -3.840 -5.731 12.631 1.00 95.31 73 TRP A CA 1
ATOM 600 C C . TRP A 1 73 ? -3.091 -5.656 13.967 1.00 95.31 73 TRP A C 1
ATOM 602 O O . TRP A 1 73 ? -2.825 -6.699 14.562 1.00 95.31 73 TRP A O 1
ATOM 612 N N . LYS A 1 74 ? -2.747 -4.454 14.446 1.00 95.31 74 LYS A N 1
ATOM 613 C CA . LYS A 1 74 ? -2.152 -4.243 15.774 1.00 95.31 74 LYS A CA 1
ATOM 614 C C . LYS A 1 74 ? -3.196 -4.042 16.875 1.00 95.31 74 LYS A C 1
ATOM 616 O O . LYS A 1 74 ? -2.812 -3.932 18.036 1.00 95.31 74 LYS A O 1
ATOM 621 N N . LEU A 1 75 ? -4.487 -3.976 16.532 1.00 95.88 75 LEU A N 1
ATOM 622 C CA . LEU A 1 75 ? -5.556 -3.792 17.511 1.00 95.88 75 LEU A CA 1
ATOM 623 C C . LEU A 1 75 ? -5.632 -4.976 18.475 1.00 95.88 75 LEU A C 1
ATOM 625 O O . LEU A 1 75 ? -5.643 -6.142 18.060 1.00 95.88 75 LEU A O 1
ATOM 629 N N . SER A 1 76 ? -5.761 -4.673 19.764 1.00 96.56 76 SER A N 1
ATOM 630 C CA . SER A 1 76 ? -6.005 -5.690 20.783 1.00 96.56 76 SER A CA 1
ATOM 631 C C . SER A 1 76 ? -7.377 -6.350 20.588 1.00 96.56 76 SER A C 1
ATOM 633 O O . SER A 1 76 ? -8.263 -5.820 19.914 1.00 96.56 76 SER A O 1
ATOM 635 N N . GLN A 1 77 ? -7.590 -7.509 21.213 1.00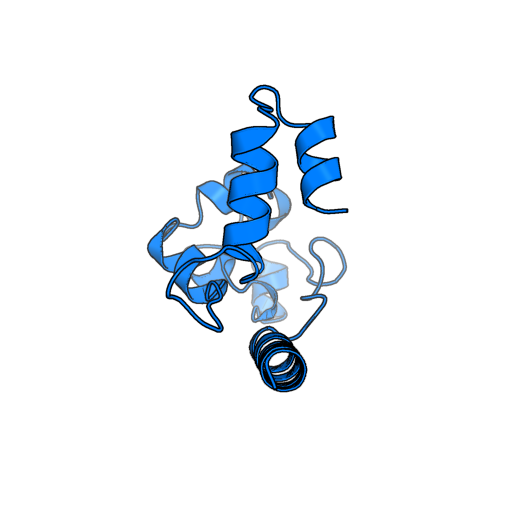 95.56 77 GLN A N 1
ATOM 636 C CA . GLN A 1 77 ? -8.897 -8.181 21.188 1.00 95.56 77 GLN A CA 1
ATOM 637 C C . GLN A 1 77 ? -10.015 -7.311 21.788 1.00 95.56 77 GLN A C 1
ATOM 639 O O . GLN A 1 77 ? -11.165 -7.384 21.358 1.00 95.56 77 GLN A O 1
ATOM 644 N N . GLU A 1 78 ? -9.691 -6.471 22.772 1.00 96.75 78 GLU A N 1
ATOM 645 C CA . GLU A 1 78 ? -10.645 -5.541 23.382 1.00 96.75 78 GLU A CA 1
ATOM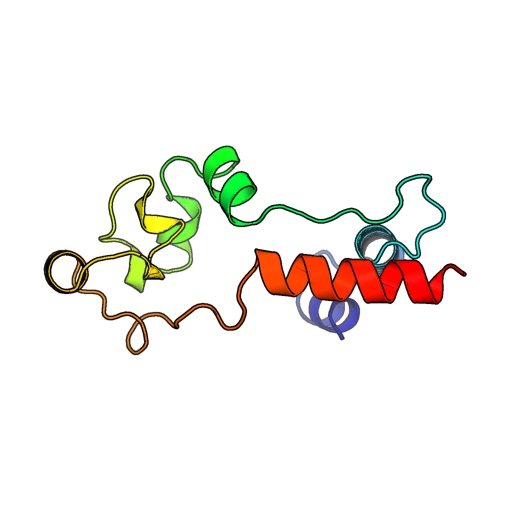 646 C C . GLU A 1 78 ? -11.005 -4.396 22.437 1.00 96.75 78 GLU A C 1
ATOM 648 O O . GLU A 1 78 ? -12.170 -4.020 22.334 1.00 96.75 78 GLU A O 1
ATOM 653 N N . GLU A 1 79 ? -10.022 -3.865 21.711 1.00 96.50 79 GLU A N 1
ATOM 654 C CA . GLU A 1 79 ? -10.234 -2.810 20.721 1.00 96.50 79 GLU A CA 1
ATOM 655 C C . GLU A 1 79 ? -11.030 -3.312 19.522 1.00 96.50 79 GLU A C 1
ATOM 657 O O . GLU A 1 79 ? -11.958 -2.642 19.081 1.00 96.50 79 GLU A O 1
ATOM 662 N N . GLN A 1 80 ? -10.728 -4.518 19.042 1.00 96.44 80 GLN A N 1
ATOM 663 C CA . GLN A 1 80 ? -11.496 -5.191 17.995 1.00 96.44 80 GLN A CA 1
ATOM 664 C C . GLN A 1 80 ? -12.973 -5.339 18.383 1.00 96.44 80 GLN A C 1
ATOM 666 O O . GLN A 1 80 ? -13.864 -5.016 17.598 1.00 96.44 80 GLN A O 1
ATOM 671 N N . LYS A 1 81 ? -13.253 -5.737 19.632 1.00 96.31 81 LYS A N 1
ATOM 672 C CA . LYS A 1 81 ? -14.624 -5.756 20.168 1.00 96.31 81 LYS A CA 1
ATOM 673 C C . LYS A 1 81 ? -15.228 -4.351 20.247 1.00 96.31 81 LYS A C 1
ATOM 675 O O . LYS A 1 81 ? -16.359 -4.161 19.816 1.00 96.31 81 LYS A O 1
ATOM 680 N N . ARG A 1 82 ? -14.482 -3.368 20.765 1.00 96.81 82 ARG A N 1
ATOM 681 C CA . ARG A 1 82 ? -14.940 -1.976 20.936 1.00 96.81 82 ARG A CA 1
ATOM 682 C C . ARG A 1 82 ? -15.304 -1.305 19.612 1.00 96.81 82 ARG A C 1
ATOM 684 O O . ARG A 1 82 ? -16.282 -0.570 19.559 1.00 96.81 82 ARG A O 1
ATOM 691 N N . TYR A 1 83 ? -14.520 -1.547 18.567 1.00 96.25 83 TYR A N 1
ATOM 692 C CA . TYR A 1 83 ? -14.724 -0.968 17.239 1.00 96.25 83 TYR A CA 1
ATOM 693 C C . TYR A 1 83 ? -15.547 -1.870 16.316 1.00 96.25 83 TYR A C 1
ATOM 695 O O . TYR A 1 83 ? -15.711 -1.546 15.146 1.00 96.25 83 TYR A O 1
ATOM 703 N N . ASN A 1 84 ? -16.082 -2.980 16.833 1.00 95.88 84 ASN A N 1
ATOM 704 C CA . ASN A 1 84 ? -16.893 -3.935 16.084 1.00 95.88 84 ASN A CA 1
ATOM 705 C C . ASN A 1 84 ? -16.219 -4.440 14.790 1.00 95.88 84 ASN A C 1
ATOM 707 O O . ASN A 1 84 ? -16.851 -4.551 13.743 1.00 95.88 84 ASN A O 1
ATOM 711 N N . VAL A 1 85 ? -14.923 -4.749 14.866 1.00 96.62 85 VAL A N 1
ATOM 712 C CA . VAL A 1 85 ? -14.123 -5.242 13.739 1.00 96.62 85 VAL A CA 1
ATOM 713 C C . VAL A 1 85 ? -13.265 -6.416 14.189 1.00 96.62 85 VAL A C 1
ATOM 715 O O . VAL A 1 85 ? -12.524 -6.317 15.162 1.00 96.62 85 VAL A O 1
ATOM 718 N N . ARG A 1 86 ? -13.346 -7.547 13.487 1.00 96.69 86 ARG A N 1
ATOM 719 C CA . ARG A 1 86 ? -12.516 -8.730 13.750 1.00 96.69 86 ARG A CA 1
ATOM 720 C C . ARG A 1 86 ? -11.498 -8.921 12.636 1.00 96.69 86 ARG A C 1
ATOM 722 O O . ARG A 1 86 ? -11.865 -9.193 11.490 1.00 96.69 86 ARG A O 1
ATOM 729 N N . ILE A 1 87 ? -10.217 -8.822 12.978 1.00 96.94 87 ILE A N 1
ATOM 730 C CA . ILE A 1 87 ? -9.127 -9.000 12.017 1.00 96.94 87 ILE A CA 1
ATOM 731 C C . ILE A 1 87 ? -8.966 -10.487 11.678 1.00 96.94 87 ILE A C 1
ATOM 733 O O . ILE A 1 87 ? -8.778 -11.329 12.556 1.00 96.94 87 ILE A O 1
ATOM 737 N N . GLY A 1 88 ? -9.012 -10.802 10.387 1.00 95.62 88 GLY A N 1
ATOM 738 C CA . GLY A 1 88 ? -9.105 -12.150 9.831 1.00 95.62 88 GLY A CA 1
ATOM 739 C C . GLY A 1 88 ? -10.536 -12.606 9.527 1.00 95.62 88 GLY A C 1
ATOM 740 O O . GLY A 1 88 ? -10.698 -13.703 9.008 1.00 95.62 88 GLY A O 1
ATOM 741 N N . VAL A 1 89 ? -11.554 -11.792 9.834 1.00 96.00 89 VAL A N 1
ATOM 742 C CA . VAL A 1 89 ? -12.963 -12.091 9.516 1.00 96.00 89 VAL A CA 1
ATOM 743 C C . VAL A 1 89 ? -13.600 -10.938 8.748 1.00 96.00 89 VAL A C 1
ATOM 745 O O . VAL A 1 89 ? -13.988 -11.118 7.602 1.00 96.00 89 VAL A O 1
ATOM 748 N N . ASN A 1 90 ? -13.694 -9.754 9.362 1.00 96.19 90 ASN A N 1
ATOM 749 C CA . ASN A 1 90 ? -14.263 -8.569 8.714 1.00 96.19 90 ASN A CA 1
ATOM 750 C C . ASN A 1 90 ? -13.242 -7.878 7.813 1.00 96.19 90 ASN A C 1
ATOM 752 O O . ASN A 1 90 ? -13.589 -7.414 6.739 1.00 96.19 90 ASN A O 1
ATOM 756 N N . TYR A 1 91 ? -11.988 -7.828 8.263 1.00 97.38 91 TYR A N 1
ATOM 757 C CA . TYR A 1 91 ? -10.877 -7.248 7.519 1.00 97.38 91 TYR A CA 1
ATOM 758 C C . TYR A 1 91 ? -9.675 -8.192 7.589 1.00 97.38 91 TYR A C 1
ATOM 760 O O . TYR A 1 91 ? -9.389 -8.701 8.677 1.00 97.38 91 TYR A O 1
ATOM 768 N N . PRO A 1 92 ? -8.971 -8.480 6.483 1.00 97.31 92 PRO A N 1
ATOM 769 C CA . PRO A 1 92 ? -7.928 -9.497 6.466 1.00 97.31 92 PRO A CA 1
ATOM 770 C C . PRO A 1 92 ? -6.710 -9.114 7.316 1.00 97.31 92 PRO A C 1
ATOM 772 O O . PRO A 1 92 ? -6.438 -7.948 7.609 1.00 97.31 92 PRO A O 1
ATOM 775 N N . ARG A 1 93 ? -5.928 -10.131 7.693 1.00 96.94 93 ARG A N 1
ATOM 776 C CA . ARG A 1 93 ? -4.555 -9.909 8.165 1.00 96.94 93 ARG A CA 1
ATOM 777 C C . ARG A 1 93 ? -3.672 -9.489 6.981 1.00 96.94 93 ARG A C 1
ATOM 779 O O . ARG A 1 93 ? -3.971 -9.891 5.856 1.00 96.94 93 ARG A O 1
ATOM 786 N N . PRO A 1 94 ? -2.578 -8.738 7.213 1.00 96.69 94 PRO A N 1
ATOM 787 C CA . PRO A 1 94 ? -1.608 -8.445 6.165 1.00 96.69 94 PRO A CA 1
ATOM 788 C C . PRO A 1 94 ? -1.158 -9.732 5.474 1.00 96.69 94 PRO A C 1
ATOM 790 O O . PRO A 1 94 ? -0.728 -10.673 6.140 1.00 96.69 94 PRO A O 1
ATOM 793 N N . VAL A 1 95 ? -1.271 -9.764 4.145 1.00 97.06 95 VAL A N 1
ATOM 794 C CA . VAL A 1 95 ? -0.908 -10.936 3.329 1.00 97.06 95 VAL A CA 1
ATOM 795 C C . VAL A 1 95 ? 0.595 -11.214 3.412 1.00 97.06 95 VAL A C 1
ATOM 797 O O . VAL A 1 95 ? 1.024 -12.364 3.388 1.00 97.06 95 VAL A O 1
ATOM 800 N N . VAL A 1 96 ? 1.397 -10.158 3.556 1.00 96.50 96 VAL A N 1
ATOM 801 C CA . VAL A 1 96 ? 2.850 -10.226 3.714 1.00 96.50 96 VAL A CA 1
ATOM 802 C C . VAL A 1 96 ? 3.310 -9.289 4.825 1.00 96.50 96 VAL A C 1
ATOM 804 O O . VAL A 1 96 ? 2.685 -8.261 5.096 1.00 96.50 96 VAL A O 1
ATOM 807 N N . ASP A 1 97 ? 4.438 -9.624 5.448 1.00 96.00 97 ASP A N 1
ATOM 808 C CA . ASP A 1 97 ? 5.172 -8.666 6.270 1.00 96.00 97 ASP A CA 1
ATOM 809 C C . ASP A 1 97 ? 5.911 -7.682 5.360 1.00 96.00 97 ASP A C 1
ATOM 811 O O . ASP A 1 97 ? 6.740 -8.086 4.542 1.00 96.00 97 ASP A O 1
ATOM 815 N N . PHE A 1 98 ? 5.609 -6.395 5.523 1.00 95.12 98 PHE A N 1
ATOM 816 C CA . PHE A 1 98 ? 6.097 -5.339 4.642 1.00 95.12 98 PHE A CA 1
ATOM 817 C C . PHE A 1 98 ? 7.630 -5.238 4.607 1.00 95.12 98 PHE A C 1
ATOM 819 O O . PHE A 1 98 ? 8.232 -5.176 3.535 1.00 95.12 98 PHE A O 1
ATOM 826 N N . PHE A 1 99 ? 8.293 -5.237 5.765 1.00 94.69 99 PHE A N 1
ATOM 827 C CA . PHE A 1 99 ? 9.745 -5.053 5.810 1.00 94.69 99 PHE A CA 1
ATOM 828 C C . PHE A 1 99 ? 10.487 -6.293 5.310 1.00 94.69 99 PHE A C 1
ATOM 830 O O . PHE A 1 99 ? 11.500 -6.171 4.617 1.00 94.69 99 PHE A O 1
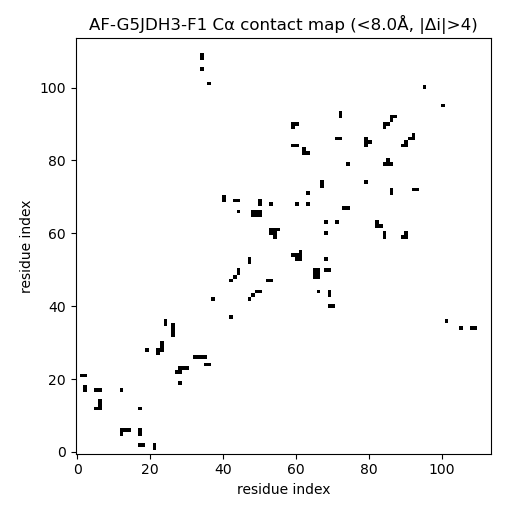ATOM 837 N N . LYS A 1 100 ? 9.967 -7.492 5.597 1.00 96.56 100 LYS A N 1
ATOM 838 C CA . LYS A 1 100 ? 10.509 -8.738 5.047 1.00 96.56 100 LYS A CA 1
ATOM 839 C C . LYS A 1 100 ? 10.339 -8.800 3.531 1.00 96.56 100 LYS A C 1
ATOM 841 O O . LYS A 1 100 ? 11.293 -9.179 2.855 1.00 96.56 100 LYS A O 1
ATOM 846 N N . SER A 1 101 ? 9.179 -8.408 2.995 1.00 97.19 101 SER A N 1
ATOM 847 C CA . SER A 1 101 ? 8.940 -8.433 1.547 1.00 97.19 101 SER A CA 1
ATOM 848 C C . SER A 1 101 ? 9.838 -7.447 0.806 1.00 97.19 101 SER A C 1
ATOM 850 O O . SER A 1 101 ? 10.439 -7.811 -0.199 1.00 97.19 101 SER A O 1
ATOM 852 N N . VAL A 1 102 ? 9.999 -6.227 1.330 1.00 96.56 102 VAL A N 1
ATOM 853 C CA . VAL A 1 102 ? 10.903 -5.225 0.743 1.00 96.56 102 VAL A CA 1
ATOM 854 C C . VAL A 1 102 ? 12.338 -5.746 0.701 1.00 96.56 102 VAL A C 1
ATOM 856 O O . VAL A 1 102 ? 12.952 -5.733 -0.361 1.00 96.56 102 VAL A O 1
ATOM 859 N N . LYS A 1 103 ? 12.852 -6.278 1.817 1.00 96.12 103 LYS A N 1
ATOM 860 C CA . LYS A 1 103 ? 14.221 -6.811 1.889 1.00 96.12 103 LYS A CA 1
ATOM 861 C C . LYS A 1 103 ? 14.449 -7.984 0.929 1.00 96.12 103 LYS A C 1
ATOM 863 O O . LYS A 1 103 ? 15.525 -8.106 0.344 1.00 96.12 103 LYS A O 1
ATOM 868 N N . ALA A 1 104 ? 13.458 -8.864 0.778 1.00 97.19 104 ALA A N 1
ATOM 869 C CA . ALA A 1 104 ? 13.530 -9.972 -0.171 1.00 97.19 104 ALA A CA 1
ATOM 870 C C . ALA A 1 104 ? 13.605 -9.462 -1.620 1.00 97.19 104 ALA A C 1
ATOM 872 O O . ALA A 1 104 ? 14.482 -9.886 -2.370 1.00 97.19 104 ALA A O 1
ATOM 873 N N . ASN A 1 105 ? 12.749 -8.503 -1.978 1.00 96.06 105 ASN A N 1
ATOM 874 C CA . ASN A 1 105 ? 12.707 -7.925 -3.321 1.00 96.06 105 ASN A CA 1
ATOM 875 C C . ASN A 1 105 ? 13.960 -7.102 -3.646 1.00 96.06 105 ASN A C 1
ATOM 877 O O . ASN A 1 105 ? 14.483 -7.213 -4.749 1.00 96.06 105 ASN A O 1
ATOM 881 N N . GLU A 1 106 ? 14.495 -6.346 -2.685 1.00 94.75 106 GLU A N 1
ATOM 882 C CA . GLU A 1 106 ? 15.749 -5.598 -2.844 1.00 94.75 106 GLU A CA 1
ATOM 883 C C . GLU A 1 106 ? 16.917 -6.530 -3.181 1.00 94.75 106 GLU A C 1
ATOM 885 O O . GLU A 1 106 ? 17.719 -6.256 -4.075 1.00 94.75 106 GLU A O 1
ATOM 890 N N . LYS A 1 107 ? 16.993 -7.682 -2.502 1.00 95.25 107 LYS A N 1
ATOM 891 C CA . LYS A 1 107 ? 18.002 -8.703 -2.795 1.00 95.25 107 LYS A CA 1
ATOM 892 C C . LYS A 1 107 ? 17.864 -9.239 -4.222 1.00 95.25 107 LYS A C 1
ATOM 894 O O . LYS A 1 107 ? 18.880 -9.418 -4.888 1.00 95.25 107 LYS A O 1
ATOM 899 N N . MET A 1 108 ? 16.639 -9.510 -4.677 1.00 94.75 108 MET A N 1
ATOM 900 C CA . MET A 1 108 ? 16.385 -10.015 -6.032 1.00 94.75 108 MET A CA 1
ATOM 901 C C . MET A 1 108 ? 16.720 -8.966 -7.096 1.00 94.75 108 MET A C 1
ATOM 903 O O . MET A 1 108 ? 17.401 -9.286 -8.063 1.00 94.75 108 MET A O 1
ATOM 907 N N . TYR A 1 109 ? 16.328 -7.710 -6.877 1.00 91.81 109 TYR A N 1
ATOM 908 C CA . TYR A 1 109 ? 16.649 -6.590 -7.761 1.00 91.81 109 TYR A CA 1
ATOM 909 C C . TYR A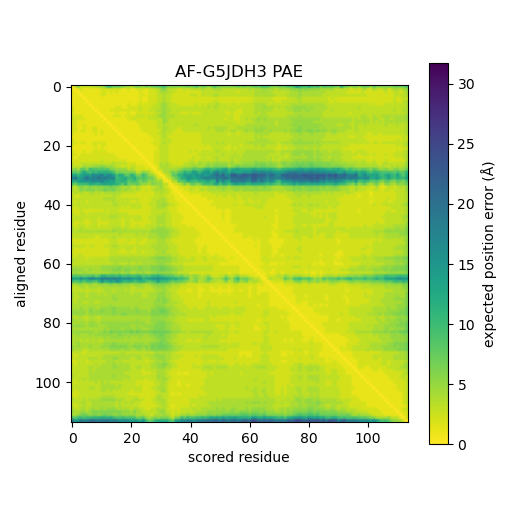 1 109 ? 18.163 -6.408 -7.925 1.00 91.81 109 TYR A C 1
ATOM 911 O O . TYR A 1 109 ? 18.682 -6.410 -9.038 1.00 91.81 109 TYR A O 1
ATOM 919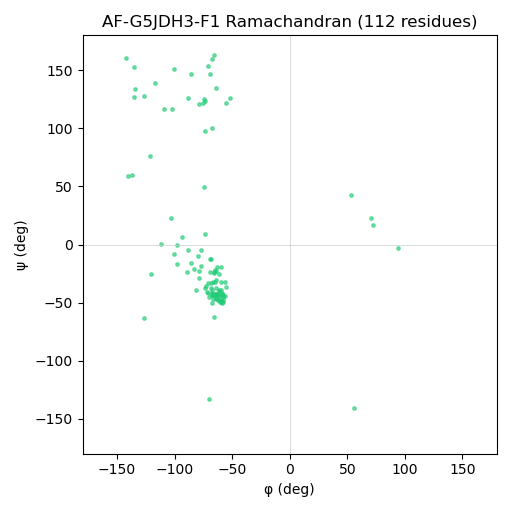 N N . ASN A 1 110 ? 18.899 -6.360 -6.811 1.00 91.38 110 ASN A N 1
ATOM 920 C CA . ASN A 1 110 ? 20.356 -6.218 -6.835 1.00 91.38 110 ASN A CA 1
ATOM 921 C C . ASN A 1 110 ? 21.074 -7.425 -7.460 1.00 91.38 110 ASN A C 1
ATOM 923 O O . ASN A 1 110 ? 22.210 -7.290 -7.906 1.00 91.38 110 ASN A O 1
ATOM 927 N N . ALA A 1 111 ? 20.449 -8.605 -7.464 1.00 93.38 111 ALA A N 1
ATOM 928 C CA . ALA A 1 111 ? 20.976 -9.776 -8.157 1.00 93.38 111 ALA A CA 1
ATOM 929 C C . ALA A 1 111 ? 20.721 -9.726 -9.672 1.00 93.38 111 ALA A C 1
ATOM 931 O O . ALA A 1 111 ? 21.518 -10.284 -10.412 1.00 93.38 111 ALA A O 1
ATOM 932 N N . ALA A 1 112 ? 19.647 -9.069 -10.119 1.00 89.94 112 ALA A N 1
ATOM 933 C CA . ALA A 1 112 ? 19.275 -8.959 -11.531 1.00 89.94 112 ALA A CA 1
ATOM 934 C C . ALA A 1 112 ? 20.004 -7.830 -12.283 1.00 89.94 112 ALA A C 1
ATOM 936 O O . ALA A 1 112 ? 20.065 -7.858 -13.506 1.00 89.94 112 ALA A O 1
ATOM 937 N N . ILE A 1 113 ? 20.529 -6.833 -11.563 1.00 83.44 113 ILE A N 1
ATOM 938 C CA . ILE A 1 113 ? 21.304 -5.719 -12.145 1.00 83.44 113 ILE A CA 1
ATOM 939 C C . ILE A 1 113 ? 22.791 -6.055 -12.323 1.00 83.44 113 ILE A C 1
ATOM 941 O O . ILE A 1 113 ? 23.495 -5.351 -13.046 1.00 83.44 113 ILE A O 1
ATOM 945 N N . LYS A 1 114 ? 23.274 -7.111 -11.663 1.00 59.75 114 LYS A N 1
ATOM 946 C CA . LYS A 1 114 ? 24.630 -7.632 -11.862 1.00 59.75 114 LYS A CA 1
ATOM 947 C C . LYS A 1 114 ? 24.708 -8.481 -13.120 1.00 59.75 114 LYS A C 1
ATOM 949 O O . LYS A 1 114 ? 25.751 -8.371 -13.795 1.00 59.75 114 LYS A O 1
#

Nearest PDB structures (foldseek):
  6kii-assembly1_A  TM=9.967E-01  e=4.867E-12  Limnospira platensis
  3cvw-assembly1_A  TM=9.466E-01  e=3.099E-06  Drosophila melanogaster
  1u3d-assembly1_A  TM=8.929E-01  e=4.229E-06  Arabidopsis thaliana
  7d19-assembly1_B  TM=9.386E-01  e=1.010E-05  Mus musculus
  7d1c-assembly1_A  TM=9.319E-01  e=1.560E-05  Mus musculus

Radius of gyration: 17.69 Å; Cα contacts (8 Å, |Δi|>4): 83; chains: 1; bounding box: 42×24×46 Å

pLDDT: mean 94.2, std 6.04, range [59.75, 98.5]

Organism: NCBI:txid423471

Foldseek 3Di:
DVLVVCVVPPPPDDPCVSVVVVCVQVQNHPDPDAQDDDPQLVCCCVVPQFCPVVCVVQVLLVQPGGSCSSPVVPDDPVRCVVSVHDEVPSHDDPPDDPVVVSVVVSVVRVVVVD

Solvent-accessible surface area (backbone atoms only — not comparable to full-atom values): 6999 Å² total; per-residue (Å²): 107,73,60,57,53,45,60,74,67,45,93,80,62,41,74,65,62,49,50,48,52,48,32,50,65,71,54,71,34,100,57,98,61,67,101,66,80,81,58,62,69,58,52,48,47,73,77,35,60,65,30,59,67,55,31,69,77,38,62,76,50,50,62,46,65,46,71,52,52,76,49,59,82,73,54,48,77,66,50,26,59,73,37,71,34,46,77,65,74,75,43,75,58,77,92,63,60,67,69,63,51,50,55,53,49,51,54,52,53,63,60,72,76,106

InterPro domains:
  IPR002081 Cryptochrome/DNA photolyase class 1 [PTHR11455] (1-110)
  IPR005101 Cryptochrome/DNA photolyase, FAD-binding domain [PF03441] (2-110)
  IPR036134 Cryptochrome/DNA photolyase, FAD-binding domain-like superfamily [SSF48173] (1-113)

Sequence (114 aa):
MGAEWFESLLIDYDVCSNYGNWNYTAGVGNDARGFRYFNIPKQSKDYDPKGEYIKHWLPELKMIPGQKIHEPWKLSQEEQKRYNVRIGVNYPRPVVDFFKSVKANEKMYNAAIK

Mean predicted aligned error: 3.69 Å